Protein 3R9L (pdb70)

Secondary structure (DSSP, 8-state):
--S-EEEEEE-HHHHHTT-HHHHHHHHHHHTPEEEEEE----S--EEEEEESTTHHHHHHHHH--S-TTTPPBTBHHHHH--SSTT--EEE-SSHHHHHHHHHHH--STT--

Structure (mmCIF, N/CA/C/O backbone):
data_3R9L
#
_entry.id   3R9L
#
_cell.length_a   116.960
_cell.length_b   116.960
_cell.length_c   62.690
_cell.angle_alpha   90.000
_cell.angle_beta   90.000
_cell.angle_gamma   120.000
#
_symmetry.space_group_name_H-M   'P 63 2 2'
#
loop_
_entity.id
_entity.type
_entity.pdbx_description
1 polymer 'Nucleoside diphosphate kinase'
2 non-polymer 'CHLORIDE ION'
3 water water
#
loop_
_atom_site.group_PDB
_atom_site.id
_atom_site.type_symbol
_atom_site.label_atom_id
_atom_site.label_alt_id
_atom_site.label_comp_id
_atom_site.label_asym_id
_atom_site.label_entity_id
_atom_site.label_seq_id
_atom_site.pdbx_PDB_ins_code
_atom_site.Cartn_x
_atom_site.Cartn_y
_atom_site.Cartn_z
_atom_site.occupancy
_atom_site.B_iso_or_equiv
_atom_site.auth_seq_id
_atom_site.auth_comp_id
_atom_site.auth_asym_id
_atom_site.auth_atom_id
_atom_site.pdbx_PDB_model_num
ATOM 1 N N . MET A 1 5 ? 48.086 -59.528 2.888 1.00 132.15 1 MET A N 1
ATOM 2 C CA . MET A 1 5 ? 48.663 -58.242 3.384 1.00 126.85 1 MET A CA 1
ATOM 3 C C . MET A 1 5 ? 49.213 -57.395 2.232 1.00 121.93 1 MET A C 1
ATOM 4 O O . MET A 1 5 ? 49.648 -56.253 2.437 1.00 119.03 1 MET A O 1
ATOM 6 N N . ALA A 1 6 ? 49.187 -57.965 1.025 1.00 122.80 2 ALA A N 1
ATOM 7 C CA . ALA A 1 6 ? 49.536 -57.255 -0.219 1.00 118.47 2 ALA A CA 1
ATOM 8 C C . ALA A 1 6 ? 48.360 -57.273 -1.229 1.00 113.63 2 ALA A C 1
ATOM 9 O O . ALA A 1 6 ? 48.414 -56.630 -2.287 1.00 110.74 2 ALA A O 1
ATOM 11 N N . ARG A 1 7 ? 47.310 -58.024 -0.875 1.00 114.13 3 ARG A N 1
ATOM 12 C CA . ARG A 1 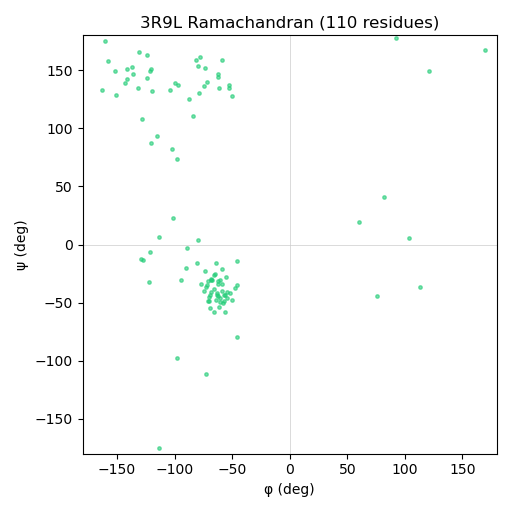7 ? 45.999 -58.009 -1.544 1.00 109.99 3 ARG A CA 1
ATOM 13 C C . ARG A 1 7 ? 45.171 -56.797 -1.073 1.00 100.27 3 ARG A C 1
ATOM 14 O O . ARG A 1 7 ? 44.002 -56.656 -1.445 1.00 99.27 3 ARG A O 1
ATOM 16 N N . GLU A 1 8 ? 45.780 -55.946 -0.242 1.00 94.51 4 GLU A N 1
ATOM 17 C CA . GLU A 1 8 ? 45.133 -54.776 0.357 1.00 86.71 4 GLU A CA 1
ATOM 18 C C . GLU A 1 8 ? 44.694 -53.802 -0.741 1.00 79.68 4 GLU A C 1
ATOM 19 O O . GLU A 1 8 ? 45.344 -53.710 -1.770 1.00 79.36 4 GLU A O 1
ATOM 25 N N . ARG A 1 9 ? 43.584 -53.101 -0.525 1.00 74.82 5 ARG A N 1
ATOM 26 C CA . ARG A 1 9 ? 42.972 -52.259 -1.549 1.00 69.81 5 ARG A CA 1
ATOM 27 C C . ARG A 1 9 ? 42.378 -50.988 -0.963 1.00 66.42 5 ARG A C 1
ATOM 28 O O . ARG A 1 9 ? 41.758 -51.051 0.089 1.00 68.71 5 ARG A O 1
ATOM 36 N N . THR A 1 10 ? 42.551 -49.844 -1.639 1.00 61.93 6 THR A N 1
ATOM 37 C CA . THR A 1 10 ? 41.858 -48.611 -1.237 1.00 60.26 6 THR A CA 1
ATOM 38 C C . THR A 1 10 ? 41.029 -47.978 -2.340 1.00 57.99 6 THR A C 1
ATOM 39 O O . THR A 1 10 ? 41.204 -48.277 -3.516 1.00 56.70 6 THR A O 1
ATOM 43 N N . PHE A 1 11 ? 40.132 -47.087 -1.935 1.00 58.74 7 PHE A N 1
ATOM 44 C CA . PHE A 1 11 ? 39.352 -46.286 -2.851 1.00 58.25 7 PHE A CA 1
ATOM 45 C C . PHE A 1 11 ? 40.011 -44.929 -2.994 1.00 59.00 7 PHE A C 1
ATOM 46 O O . PHE A 1 11 ? 40.468 -44.329 -2.012 1.00 60.94 7 PHE A O 1
ATOM 54 N N . LEU A 1 12 ? 40.067 -44.456 -4.230 1.00 59.07 8 LEU A N 1
ATOM 55 C CA . LEU A 1 12 ? 40.596 -43.144 -4.526 1.00 61.76 8 LEU A CA 1
ATOM 56 C C . LEU A 1 12 ? 39.695 -42.480 -5.514 1.00 64.47 8 LEU A C 1
ATOM 57 O O . LEU A 1 12 ? 39.108 -43.147 -6.359 1.00 64.31 8 LEU A O 1
ATOM 62 N N . MET A 1 13 ? 39.581 -41.166 -5.415 1.00 69.34 9 MET A N 1
ATOM 63 C CA . MET A 1 13 ? 38.698 -40.447 -6.286 1.00 74.21 9 MET A CA 1
ATOM 64 C C . MET A 1 13 ? 39.212 -39.059 -6.512 1.00 79.43 9 MET A C 1
ATOM 65 O O . MET A 1 13 ? 39.518 -38.339 -5.567 1.00 83.44 9 MET A O 1
ATOM 70 N N . VAL A 1 14 ? 39.297 -38.693 -7.780 1.00 57.79 10 VAL A N 1
ATOM 71 C CA . VAL A 1 14 ? 39.650 -37.344 -8.165 1.00 58.62 10 VAL A CA 1
ATOM 72 C C . VAL A 1 14 ? 38.367 -36.505 -8.119 1.00 62.24 10 VAL A C 1
ATOM 73 O O . VAL A 1 14 ? 37.445 -36.687 -8.917 1.00 62.95 10 VAL A O 1
ATOM 77 N N . LYS A 1 15 ? 38.318 -35.600 -7.150 1.00 65.13 11 LYS A N 1
ATOM 78 C CA . LYS A 1 15 ? 37.210 -34.668 -6.997 1.00 69.67 11 LYS A CA 1
ATOM 79 C C . LYS A 1 15 ? 37.039 -33.803 -8.260 1.00 71.38 11 LYS A C 1
ATOM 80 O O . LYS A 1 15 ? 37.976 -33.662 -9.046 1.00 69.84 11 LYS A O 1
ATOM 86 N N . PRO A 1 16 ? 35.838 -33.225 -8.464 1.00 75.48 12 PRO A N 1
ATOM 87 C CA . PRO A 1 16 ? 35.574 -32.374 -9.635 1.00 76.88 12 PRO A CA 1
ATOM 88 C C . PRO A 1 16 ? 36.637 -31.314 -9.931 1.00 76.29 12 PRO A C 1
ATOM 89 O O . PRO A 1 16 ? 36.921 -31.043 -11.103 1.00 76.31 12 PRO A O 1
ATOM 93 N N . ASP A 1 17 ? 37.204 -30.708 -8.892 1.00 76.71 13 ASP A N 1
ATOM 94 C CA . ASP A 1 17 ? 38.259 -29.700 -9.072 1.00 76.52 13 ASP A CA 1
ATOM 95 C C . ASP A 1 17 ? 39.565 -30.292 -9.637 1.00 72.65 13 ASP A C 1
ATOM 96 O O . ASP A 1 17 ? 40.303 -29.619 -10.361 1.00 72.23 13 ASP A O 1
ATOM 101 N N . GLY A 1 18 ? 39.840 -31.551 -9.320 1.00 70.32 14 GLY A N 1
ATOM 102 C CA . GLY A 1 18 ? 41.008 -32.241 -9.877 1.00 66.84 14 GLY A CA 1
ATOM 103 C C . GLY A 1 18 ? 40.814 -32.518 -11.355 1.00 65.97 14 GLY A C 1
ATOM 104 O O . GLY A 1 18 ? 41.707 -32.283 -12.186 1.00 65.02 14 GLY A O 1
ATOM 105 N N . VAL A 1 19 ? 39.627 -33.008 -11.679 1.00 66.15 15 VAL A N 1
ATOM 106 C CA . VAL A 1 19 ? 39.251 -33.249 -13.046 1.00 65.16 15 VAL A CA 1
ATOM 107 C C . VAL A 1 19 ? 39.282 -31.941 -13.843 1.00 65.94 15 VAL A C 1
ATOM 108 O O . VAL A 1 19 ? 39.908 -31.880 -14.900 1.00 64.80 15 VAL A O 1
ATOM 112 N N . GLN A 1 20 ? 38.648 -30.888 -13.320 1.00 67.71 16 GLN A N 1
ATOM 113 C CA . GLN A 1 20 ? 38.541 -29.627 -14.070 1.00 68.79 16 GLN A CA 1
ATOM 114 C C . GLN A 1 20 ? 39.909 -29.004 -14.351 1.00 66.74 16 GLN A C 1
ATOM 115 O O . GLN A 1 20 ? 40.100 -28.342 -15.373 1.00 67.12 16 GLN A O 1
ATOM 117 N N . ARG A 1 21 ? 40.860 -29.227 -13.445 1.00 64.66 17 ARG A N 1
ATOM 118 C CA . ARG A 1 21 ? 42.212 -28.669 -13.587 1.00 62.42 17 ARG A CA 1
ATOM 119 C C . ARG A 1 21 ? 43.209 -29.544 -14.370 1.00 59.21 17 ARG A C 1
ATOM 120 O O . ARG A 1 21 ? 44.344 -29.135 -14.578 1.00 59.10 17 ARG A O 1
ATOM 128 N N . GLY A 1 22 ? 42.792 -30.733 -14.796 1.00 57.00 18 GLY A N 1
ATOM 129 C CA . GLY A 1 22 ? 43.611 -31.576 -15.645 1.00 53.45 18 GLY A CA 1
ATOM 130 C C . GLY A 1 22 ? 44.644 -32.387 -14.891 1.00 50.81 18 GLY A C 1
ATOM 131 O O . GLY A 1 22 ? 45.769 -32.553 -15.355 1.00 50.26 18 GLY A O 1
ATOM 132 N N . LEU A 1 23 ? 44.258 -32.925 -13.745 1.00 49.43 19 LEU A N 1
ATOM 133 C CA . LEU A 1 23 ? 45.202 -33.570 -12.847 1.00 46.44 19 LEU A CA 1
ATOM 134 C C . LEU A 1 23 ? 44.984 -35.068 -12.693 1.00 45.53 19 LEU A C 1
ATOM 135 O O . LEU A 1 23 ? 45.632 -35.689 -11.852 1.00 44.73 19 LEU A O 1
ATOM 140 N N . VAL A 1 24 ? 44.069 -35.653 -13.474 1.00 45.38 20 VAL A N 1
ATOM 141 C CA . VAL A 1 24 ? 43.774 -37.083 -13.345 1.00 44.40 20 VAL A CA 1
ATOM 142 C C . VAL A 1 24 ? 45.003 -37.931 -13.652 1.00 43.54 20 VAL A C 1
ATOM 143 O O . VAL A 1 24 ? 45.310 -38.889 -12.928 1.00 43.41 20 VAL A O 1
ATOM 147 N N . GLY A 1 25 ? 45.710 -37.568 -14.722 1.00 43.20 21 GLY A N 1
ATOM 148 C CA . GLY A 1 25 ? 46.841 -38.345 -15.196 1.00 42.72 21 GLY A CA 1
ATOM 149 C C . GLY A 1 25 ? 47.980 -38.264 -14.209 1.00 41.92 21 GLY A C 1
ATOM 150 O O . GLY A 1 25 ? 48.658 -39.260 -13.918 1.00 41.31 21 GLY A O 1
ATOM 151 N N . GLU A 1 26 ? 48.168 -37.060 -13.684 1.00 41.63 22 GLU A N 1
ATOM 152 C CA . GLU A 1 26 ? 49.240 -36.780 -12.775 1.00 40.99 22 GLU A CA 1
ATOM 153 C C . GLU A 1 26 ? 49.033 -37.618 -11.533 1.00 40.68 22 GLU A C 1
ATOM 154 O O . GLU A 1 26 ? 49.974 -38.228 -11.008 1.00 40.96 22 GLU A O 1
ATOM 160 N N . ILE A 1 27 ? 47.792 -37.663 -11.070 1.00 40.63 23 ILE A N 1
ATOM 161 C CA . ILE A 1 27 ? 47.449 -38.460 -9.889 1.00 40.37 23 ILE A CA 1
ATOM 162 C C . ILE A 1 27 ? 47.669 -39.953 -10.117 1.00 40.14 23 ILE A C 1
ATOM 163 O O . ILE A 1 27 ? 48.289 -40.633 -9.302 1.00 39.90 23 ILE A O 1
ATOM 168 N N . ILE A 1 28 ? 47.175 -40.468 -11.232 1.00 40.42 24 ILE A N 1
ATOM 169 C CA . ILE A 1 28 ? 47.424 -41.858 -11.558 1.00 40.56 24 ILE A CA 1
ATOM 170 C C . ILE A 1 28 ? 48.935 -42.116 -11.616 1.00 40.48 24 ILE A C 1
ATOM 171 O O . IL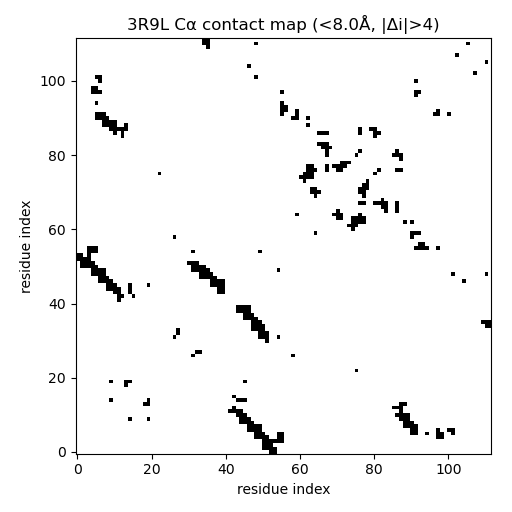E A 1 28 ? 49.426 -43.071 -11.005 1.00 41.99 24 ILE A O 1
ATOM 176 N N . SER A 1 29 ? 49.684 -41.266 -12.317 1.00 39.63 25 SER A N 1
ATOM 177 C CA . SER A 1 29 ? 51.118 -41.516 -12.497 1.00 39.39 25 SER A CA 1
ATOM 178 C C . SER A 1 29 ? 51.772 -41.700 -11.138 1.00 39.94 25 SER A C 1
ATOM 179 O O . SER A 1 29 ? 52.611 -42.614 -10.941 1.00 40.99 25 SER A O 1
ATOM 182 N N . ARG A 1 30 ? 51.356 -40.867 -10.181 1.00 38.97 26 ARG A N 1
ATOM 183 C CA . ARG A 1 30 ? 51.951 -40.912 -8.858 1.00 38.50 26 ARG A CA 1
ATOM 184 C C . ARG A 1 30 ? 51.854 -42.284 -8.245 1.00 39.99 26 ARG A C 1
ATOM 185 O O . ARG A 1 30 ? 52.849 -42.810 -7.699 1.00 39.90 26 ARG A O 1
ATOM 193 N N . PHE A 1 31 ? 50.678 -42.893 -8.404 1.00 41.35 27 PHE A N 1
ATOM 194 C CA . PHE A 1 31 ? 50.433 -44.239 -7.900 1.00 43.69 27 PHE A CA 1
ATOM 195 C C . PHE A 1 31 ? 51.096 -45.301 -8.735 1.00 45.57 27 PHE A C 1
ATOM 196 O O . PHE A 1 31 ? 51.671 -46.242 -8.186 1.00 47.25 27 PHE A O 1
ATOM 204 N N . GLU A 1 32 ? 51.081 -45.149 -10.055 1.00 46.03 28 GLU A N 1
ATOM 205 C CA . GLU A 1 32 ? 51.792 -46.122 -10.858 1.00 48.23 28 GLU A CA 1
ATOM 206 C C . GLU A 1 32 ? 53.243 -46.152 -10.416 1.00 48.71 28 GLU A C 1
ATOM 207 O O . GLU A 1 32 ? 53.808 -47.223 -10.248 1.00 51.22 28 GLU A O 1
ATOM 213 N N . ARG A 1 33 ? 53.845 -44.987 -10.192 1.00 48.31 29 ARG A N 1
ATOM 214 C CA . ARG A 1 33 ? 55.286 -44.923 -9.847 1.00 48.86 29 ARG A CA 1
ATOM 215 C C . ARG A 1 33 ? 55.632 -45.568 -8.510 1.00 50.45 29 ARG A C 1
ATOM 216 O O . ARG A 1 33 ? 56.756 -45.985 -8.305 1.00 51.71 29 ARG A O 1
ATOM 224 N N . ARG A 1 34 ? 54.674 -45.635 -7.594 1.00 51.49 30 ARG A N 1
ATOM 225 C CA . ARG A 1 34 ? 54.904 -46.281 -6.315 1.00 53.53 30 ARG A CA 1
ATOM 226 C C . ARG A 1 34 ? 54.777 -47.779 -6.430 1.00 56.87 30 ARG A C 1
ATOM 227 O O . ARG A 1 34 ? 55.183 -48.495 -5.514 1.00 59.25 30 ARG A O 1
ATOM 235 N N . GLY A 1 35 ? 54.186 -48.255 -7.522 1.00 57.69 31 GLY A N 1
ATOM 236 C CA . GLY A 1 35 ? 54.084 -49.672 -7.757 1.00 60.99 31 GLY A CA 1
ATOM 237 C C . GLY A 1 35 ? 52.706 -50.258 -7.494 1.00 63.22 31 GLY A C 1
ATOM 238 O O . GLY A 1 35 ? 52.523 -51.479 -7.565 1.00 65.80 31 GLY A O 1
ATOM 239 N N . PHE A 1 36 ? 51.725 -49.413 -7.200 1.00 62.35 32 PHE A N 1
ATOM 240 C CA . PHE A 1 36 ? 50.379 -49.909 -6.950 1.00 64.10 32 PHE A CA 1
ATOM 241 C C . PHE A 1 36 ? 49.703 -50.326 -8.261 1.00 65.97 32 PHE A C 1
ATOM 242 O O . PHE A 1 36 ? 49.821 -49.627 -9.278 1.00 65.51 32 PHE A O 1
ATOM 250 N N . LYS A 1 37 ? 49.027 -51.477 -8.238 1.00 68.85 33 LYS A N 1
ATOM 251 C CA . LYS A 1 37 ? 48.291 -51.977 -9.394 1.00 70.34 33 LYS A CA 1
ATOM 252 C C . LYS A 1 37 ? 46.907 -51.391 -9.330 1.00 70.23 33 LYS A C 1
ATOM 253 O O . LYS A 1 37 ? 46.236 -51.518 -8.310 1.00 71.60 33 LYS A O 1
ATOM 255 N N . LEU A 1 38 ? 46.499 -50.722 -10.407 1.00 69.57 34 LEU A N 1
ATOM 256 C CA . LEU A 1 38 ? 45.134 -50.247 -10.565 1.00 69.94 34 LEU A CA 1
ATOM 257 C C . LEU A 1 38 ? 44.207 -51.437 -10.828 1.00 73.87 34 LEU A C 1
ATOM 258 O O . LEU A 1 38 ? 44.544 -52.367 -11.569 1.00 75.52 34 LEU A O 1
ATOM 263 N N . VAL A 1 39 ? 43.032 -51.399 -10.221 1.00 75.37 35 VAL A N 1
ATOM 264 C CA .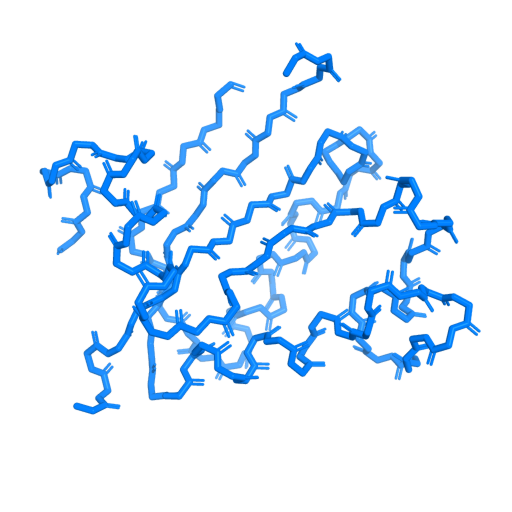 VAL A 1 39 ? 42.204 -52.576 -10.144 1.00 79.08 35 VAL A CA 1
ATOM 265 C C . VAL A 1 39 ? 40.832 -52.313 -10.771 1.00 80.63 35 VAL A C 1
ATOM 266 O O . VAL A 1 39 ? 40.239 -53.200 -11.371 1.00 83.50 35 VAL A O 1
ATOM 270 N N . ALA A 1 40 ? 40.350 -51.083 -10.663 1.00 79.49 36 ALA A N 1
ATOM 271 C CA . ALA A 1 40 ? 39.093 -50.701 -11.279 1.00 81.02 36 ALA A CA 1
ATOM 272 C C . ALA A 1 40 ? 39.076 -49.194 -11.452 1.00 79.04 36 ALA A C 1
ATOM 273 O O . ALA A 1 40 ? 39.791 -48.492 -10.752 1.00 77.20 36 ALA A O 1
ATOM 275 N N . MET A 1 41 ? 38.254 -48.700 -12.372 1.00 80.14 37 MET A N 1
ATOM 276 C CA . MET A 1 41 ? 38.184 -47.271 -12.637 1.00 79.30 37 MET A CA 1
ATOM 277 C C . MET A 1 41 ? 36.910 -46.916 -13.395 1.00 80.90 37 MET A C 1
ATOM 278 O O . MET A 1 41 ? 36.561 -47.573 -14.371 1.00 83.18 37 MET A O 1
ATOM 283 N N . LYS A 1 42 ? 36.222 -45.876 -12.937 1.00 80.78 38 LYS A N 1
ATOM 284 C CA . LYS A 1 42 ? 35.049 -45.354 -13.622 1.00 82.59 38 LYS A CA 1
ATOM 285 C C . LYS A 1 42 ? 35.124 -43.836 -13.612 1.00 81.35 38 LYS A C 1
ATOM 286 O O . LYS A 1 42 ? 35.733 -43.241 -12.726 1.00 79.84 38 LYS A O 1
ATOM 288 N N . PHE A 1 43 ? 34.509 -43.212 -14.600 1.00 82.42 39 PHE A N 1
ATOM 289 C CA . PHE A 1 43 ? 34.463 -41.767 -14.676 1.00 82.24 39 PHE A CA 1
ATOM 290 C C . PHE A 1 43 ? 32.988 -41.329 -14.660 1.00 86.02 39 PHE A C 1
ATOM 291 O O . PHE A 1 43 ? 32.362 -41.180 -15.706 1.00 87.51 39 PHE A O 1
ATOM 299 N N . PHE A 1 44 ? 32.437 -41.154 -13.458 1.00 88.31 40 PHE A N 1
ATOM 300 C CA . PHE A 1 44 ? 30.993 -40.947 -13.268 1.00 92.31 40 PHE A CA 1
ATOM 301 C C . PHE A 1 44 ? 30.506 -39.561 -13.716 1.00 93.61 40 PHE A C 1
ATOM 302 O O . PHE A 1 44 ? 31.275 -38.594 -13.745 1.00 92.18 40 PHE A O 1
ATOM 304 N N . SER A 1 72 ? 27.863 -34.282 -6.978 1.00 117.15 68 SER A N 1
ATOM 305 C CA . SER A 1 72 ? 26.919 -33.217 -7.335 1.00 120.63 68 SER A CA 1
ATOM 306 C C . SER A 1 72 ? 27.331 -32.466 -8.613 1.00 118.95 68 SER A C 1
ATOM 307 O O . SER A 1 72 ? 26.811 -32.733 -9.707 1.00 119.68 68 SER A O 1
ATOM 310 N N . SER A 1 73 ? 28.285 -31.542 -8.459 1.00 116.48 69 SER A N 1
ATOM 311 C CA . SER A 1 73 ? 28.609 -30.549 -9.486 1.00 115.01 69 SER A CA 1
ATOM 312 C C . SER A 1 73 ? 30.033 -30.731 -10.052 1.00 109.32 69 SER A C 1
ATOM 313 O O . SER A 1 73 ? 31.010 -30.196 -9.510 1.00 107.49 69 SER A O 1
ATOM 316 N N . GLY A 1 74 ? 30.121 -31.483 -11.151 1.00 106.11 70 GLY A N 1
ATOM 317 C CA . GLY A 1 74 ? 31.390 -31.809 -11.810 1.00 99.79 70 GLY A CA 1
ATOM 318 C C . GLY A 1 74 ? 31.608 -33.317 -11.875 1.00 96.05 70 GLY A C 1
ATOM 319 O O . GLY A 1 74 ? 31.164 -34.044 -10.982 1.00 96.98 70 GLY A O 1
ATOM 320 N N . PRO A 1 75 ? 32.303 -33.806 -12.923 1.00 92.05 71 PRO A N 1
ATOM 321 C CA . PRO A 1 75 ? 32.526 -35.252 -13.010 1.00 88.96 71 PRO A CA 1
ATOM 322 C C . PRO A 1 75 ? 33.699 -35.695 -12.125 1.00 84.61 71 PRO A C 1
ATOM 323 O O . PRO A 1 75 ? 34.544 -34.876 -11.753 1.00 82.79 71 PRO A O 1
ATOM 327 N N . VAL A 1 76 ? 33.720 -36.978 -11.773 1.00 82.22 72 VAL A N 1
ATOM 328 C CA . VAL A 1 76 ? 34.737 -37.515 -10.882 1.00 78.21 72 VAL A CA 1
ATOM 329 C C . VAL A 1 76 ? 35.364 -38.773 -11.452 1.00 76.04 72 VAL A C 1
ATOM 330 O O . VAL A 1 76 ? 34.845 -39.372 -12.390 1.00 76.98 72 VAL A O 1
ATOM 334 N N . CYS A 1 77 ? 36.489 -39.168 -10.879 1.00 72.94 73 CYS A N 1
ATOM 335 C CA . CYS A 1 77 ? 37.195 -40.332 -11.351 1.00 70.63 73 CYS A CA 1
ATOM 336 C C . CYS A 1 77 ? 37.438 -41.219 -10.165 1.00 70.72 73 CYS A C 1
ATOM 337 O O . CYS A 1 77 ? 38.233 -40.901 -9.293 1.00 69.86 73 CYS A O 1
ATOM 340 N N . ALA A 1 78 ? 36.719 -42.326 -10.121 1.00 72.34 74 ALA A N 1
ATOM 341 C CA . ALA A 1 78 ? 36.793 -43.222 -8.992 1.00 72.56 74 ALA A CA 1
ATOM 342 C C . ALA A 1 78 ? 37.708 -44.349 -9.390 1.00 71.46 74 ALA A C 1
ATOM 343 O O . ALA A 1 78 ? 37.645 -44.823 -10.523 1.00 71.99 74 ALA A O 1
ATOM 345 N N . MET A 1 79 ? 38.565 -44.765 -8.463 1.00 70.16 75 MET A N 1
ATOM 346 C CA . MET A 1 79 ? 39.579 -45.772 -8.739 1.00 68.88 75 MET A CA 1
ATOM 347 C C . MET A 1 79 ? 39.732 -46.681 -7.550 1.00 69.22 75 MET A C 1
ATOM 348 O O . MET A 1 79 ? 39.549 -46.242 -6.423 1.00 69.55 75 MET A O 1
ATOM 353 N N . VAL A 1 80 ? 40.120 -47.925 -7.797 1.00 69.33 76 VAL A N 1
ATOM 354 C CA . VAL A 1 80 ? 40.536 -48.819 -6.725 1.00 70.18 76 VAL A CA 1
ATOM 355 C C . VAL A 1 80 ? 41.971 -49.184 -7.032 1.00 69.23 76 VAL A C 1
ATOM 356 O O . VAL A 1 80 ? 42.290 -49.547 -8.177 1.00 69.35 76 VAL A O 1
ATOM 360 N N . TRP A 1 81 ? 42.829 -49.077 -6.017 1.00 68.31 77 TRP A N 1
ATOM 361 C CA . TRP A 1 81 ? 44.250 -49.374 -6.145 1.00 67.16 77 TRP A CA 1
ATOM 362 C C . TRP A 1 81 ? 44.637 -50.470 -5.161 1.00 70.01 77 TRP A C 1
ATOM 363 O O . TRP A 1 81 ? 44.044 -50.577 -4.077 1.00 71.36 77 TRP A O 1
ATOM 374 N N . GLU A 1 82 ? 45.635 -51.273 -5.531 1.00 71.19 78 GLU A N 1
ATOM 375 C CA . GLU A 1 82 ? 46.038 -52.410 -4.712 1.00 74.32 78 GLU A CA 1
ATOM 376 C C . GLU A 1 82 ? 47.545 -52.503 -4.482 1.00 73.92 78 GLU A C 1
ATOM 377 O O . GLU A 1 82 ? 48.342 -52.361 -5.418 1.00 72.96 78 GLU A O 1
ATOM 383 N N . GLY A 1 83 ? 47.920 -52.759 -3.230 1.00 74.89 79 GLY A N 1
ATOM 384 C CA . GLY A 1 83 ? 49.299 -53.080 -2.886 1.00 75.34 79 GLY A CA 1
ATOM 385 C C . GLY A 1 83 ? 49.505 -53.078 -1.392 1.00 76.24 79 GLY A C 1
ATOM 386 O O . GLY A 1 83 ? 48.649 -52.599 -0.634 1.00 76.27 79 GLY A O 1
ATOM 387 N N . ALA A 1 84 ? 50.642 -53.608 -0.967 1.00 77.24 80 ALA A N 1
ATOM 388 C CA . ALA A 1 84 ? 50.984 -53.609 0.441 1.00 78.76 80 ALA A CA 1
ATOM 389 C C . ALA A 1 84 ? 50.817 -52.194 1.012 1.00 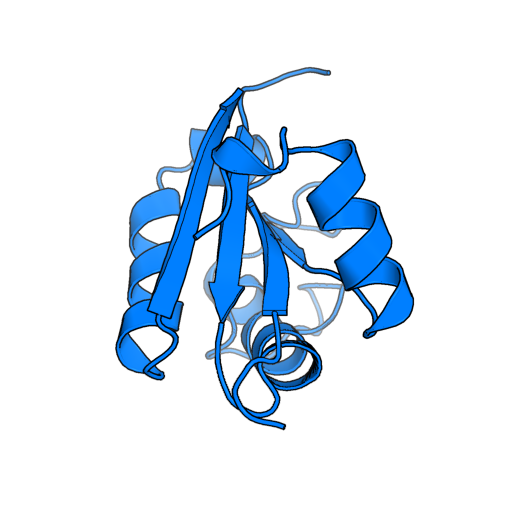76.96 80 ALA A C 1
ATOM 390 O O . ALA A 1 84 ? 51.347 -51.225 0.454 1.00 75.39 80 ALA A O 1
ATOM 392 N N . ASN A 1 85 ? 50.062 -52.078 2.104 1.00 78.07 81 ASN A N 1
ATOM 393 C CA . ASN A 1 85 ? 49.929 -50.830 2.847 1.00 76.26 81 ASN A CA 1
ATOM 394 C C . ASN A 1 85 ? 49.350 -49.687 2.023 1.00 73.50 81 ASN A C 1
ATOM 395 O O . ASN A 1 85 ? 49.509 -48.517 2.395 1.00 72.04 81 ASN A O 1
ATOM 400 N N . VAL A 1 86 ? 48.684 -50.009 0.917 1.00 72.47 82 VAL A N 1
ATOM 401 C CA . VAL A 1 86 ? 48.221 -48.975 0.011 1.00 69.75 82 VAL A CA 1
ATOM 402 C C . VAL A 1 86 ? 47.355 -47.950 0.723 1.00 69.00 82 VAL A C 1
ATOM 403 O O . VAL A 1 86 ? 47.316 -46.792 0.334 1.00 67.74 82 VAL A O 1
ATOM 407 N N . VAL A 1 87 ? 46.677 -48.361 1.781 1.00 70.49 83 VAL A N 1
ATOM 408 C CA . VAL A 1 87 ? 45.700 -47.478 2.418 1.00 70.48 83 VAL A CA 1
ATOM 409 C C . VAL A 1 87 ? 46.375 -46.311 3.120 1.00 68.68 83 VAL A C 1
ATOM 410 O O . VAL A 1 87 ? 46.037 -45.158 2.849 1.00 67.81 83 VAL A O 1
ATOM 414 N N . SER A 1 88 ? 47.318 -46.610 4.015 1.00 68.15 84 SER A N 1
ATOM 415 C CA . SER A 1 88 ? 48.015 -45.556 4.732 1.00 66.59 84 SER A CA 1
ATOM 416 C C . SER A 1 88 ? 49.090 -44.873 3.878 1.00 63.80 84 SER A C 1
ATOM 417 O O . SER A 1 88 ? 49.313 -43.675 4.028 1.00 62.69 84 SER A O 1
ATOM 420 N N . ILE A 1 89 ? 49.747 -45.618 2.991 1.00 62.37 85 ILE A N 1
ATOM 421 C CA . ILE A 1 89 ? 50.730 -45.005 2.092 1.00 59.86 85 ILE A CA 1
ATOM 422 C C . ILE A 1 89 ? 50.084 -43.941 1.210 1.00 58.24 85 ILE A C 1
ATOM 423 O O . ILE A 1 89 ? 50.605 -42.838 1.071 1.00 57.14 85 ILE A O 1
ATOM 428 N N . SER A 1 90 ? 48.943 -44.259 0.625 1.00 58.08 86 SER A N 1
ATOM 429 C CA . SER A 1 90 ? 48.314 -43.298 -0.262 1.00 56.88 86 SER A CA 1
ATOM 430 C C . SER A 1 90 ? 47.837 -42.047 0.471 1.00 56.78 86 SER A C 1
ATOM 431 O O . SER A 1 90 ? 47.751 -40.982 -0.129 1.00 56.08 86 SER A O 1
ATOM 434 N N . ARG A 1 91 ? 47.549 -42.166 1.767 1.00 58.19 87 ARG A N 1
ATOM 435 C CA . ARG A 1 91 ? 47.200 -40.993 2.580 1.00 58.31 87 ARG A CA 1
ATOM 436 C C . ARG A 1 91 ? 48.396 -40.073 2.781 1.00 55.99 87 ARG A C 1
ATOM 437 O O . ARG A 1 91 ? 48.278 -38.856 2.657 1.00 56.01 87 ARG A O 1
ATOM 445 N N . THR A 1 92 ? 49.549 -40.667 3.070 1.00 54.31 88 THR A N 1
ATOM 446 C CA . THR A 1 92 ? 50.824 -39.965 3.083 1.00 51.92 88 THR A CA 1
ATOM 447 C C . THR A 1 92 ? 51.064 -39.258 1.747 1.00 50.25 88 THR A C 1
ATOM 448 O O . THR A 1 92 ? 51.470 -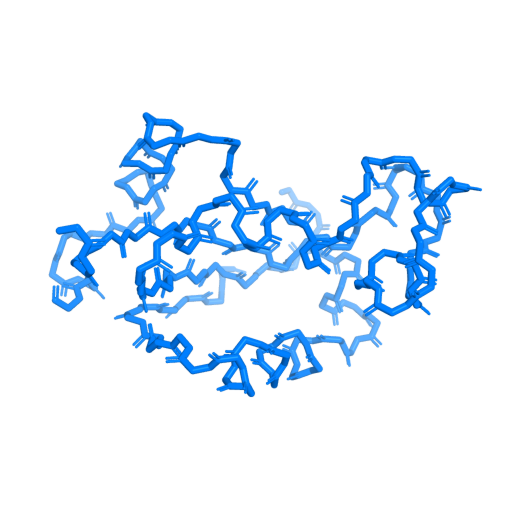38.077 1.730 1.00 49.77 88 THR A O 1
ATOM 452 N N . MET A 1 93 ? 50.821 -39.983 0.647 1.00 48.35 89 MET A N 1
ATOM 453 C CA . MET A 1 93 ? 51.012 -39.466 -0.701 1.00 46.79 89 MET A CA 1
ATOM 454 C C . MET A 1 93 ? 50.112 -38.284 -1.026 1.00 47.00 89 MET A C 1
ATOM 455 O O . MET A 1 93 ? 50.506 -37.380 -1.783 1.00 45.64 89 MET A O 1
ATOM 460 N N . MET A 1 94 ? 48.905 -38.291 -0.468 1.00 48.51 90 MET A N 1
ATOM 461 C CA . MET A 1 94 ? 47.989 -37.174 -0.685 1.00 50.41 90 MET A CA 1
ATOM 462 C C . MET A 1 94 ? 48.412 -35.921 0.091 1.00 51.96 90 MET A C 1
ATOM 463 O O . MET A 1 94 ? 48.258 -34.814 -0.412 1.00 52.13 90 MET A O 1
ATOM 468 N N . GLY A 1 95 ? 48.944 -36.102 1.296 1.00 53.63 91 GLY A N 1
ATOM 469 C CA . GLY A 1 95 ? 49.149 -34.993 2.204 1.00 57.95 91 GLY A CA 1
ATOM 470 C C . GLY A 1 95 ? 47.968 -34.772 3.143 1.00 62.46 91 GLY A C 1
ATOM 471 O O . GLY A 1 95 ? 46.958 -35.472 3.065 1.00 63.45 91 GLY A O 1
ATOM 472 N N . VAL A 1 96 ? 48.091 -33.801 4.042 1.00 66.15 92 VAL A N 1
ATOM 473 C CA . VAL A 1 96 ? 47.051 -33.559 5.058 1.00 70.48 92 VAL A CA 1
ATOM 474 C C . VAL A 1 96 ? 45.884 -32.771 4.470 1.00 73.71 92 VAL A C 1
ATOM 475 O O . VAL A 1 96 ? 46.075 -32.012 3.500 1.00 73.11 92 VAL A O 1
ATOM 479 N N . THR A 1 97 ? 44.696 -32.950 5.077 1.00 78.12 93 THR A N 1
ATOM 480 C CA . THR A 1 97 ? 43.428 -32.325 4.631 1.00 81.92 93 THR A CA 1
ATOM 481 C C . THR A 1 97 ? 43.571 -30.837 4.302 1.00 83.65 93 THR A C 1
ATOM 482 O O . THR A 1 97 ? 42.928 -30.359 3.370 1.00 84.81 93 THR A O 1
ATOM 486 N N . LYS A 1 98 ? 44.431 -30.129 5.043 1.00 85.10 94 LYS A N 1
ATOM 487 C CA . LYS A 1 98 ? 44.574 -28.675 4.952 1.00 87.25 94 LYS A CA 1
ATOM 488 C C . LYS A 1 98 ? 45.813 -28.238 4.164 1.00 85.98 94 LYS A C 1
ATOM 489 O O . LYS A 1 98 ? 46.837 -27.873 4.782 1.00 86.03 94 LYS A O 1
ATOM 491 N N . PRO A 1 99 ? 45.713 -28.220 2.802 1.00 84.86 95 PRO A N 1
ATOM 492 C CA . PRO A 1 99 ? 46.830 -27.904 1.878 1.00 82.76 95 PRO A CA 1
ATOM 493 C C . PRO A 1 99 ? 47.696 -26.665 2.238 1.00 83.74 95 PRO A C 1
ATOM 494 O O . PRO A 1 99 ? 48.799 -26.500 1.676 1.00 82.50 95 PRO A O 1
ATOM 498 N N . ALA A 1 100 ? 47.219 -25.817 3.155 1.00 85.40 96 ALA A N 1
ATOM 499 C CA . ALA A 1 100 ? 48.068 -24.764 3.722 1.00 86.09 96 ALA A CA 1
ATOM 500 C C . ALA A 1 100 ? 49.252 -25.358 4.515 1.00 83.98 96 ALA A C 1
ATOM 501 O O . ALA A 1 100 ? 50.243 -24.673 4.812 1.00 84.77 96 ALA A O 1
ATOM 503 N N . GLU A 1 101 ? 49.136 -26.646 4.828 1.00 81.12 97 GLU A N 1
ATOM 504 C CA . GLU A 1 101 ? 49.994 -27.341 5.788 1.00 79.40 97 GLU A CA 1
ATOM 505 C C . GLU A 1 101 ? 50.532 -28.618 5.121 1.00 74.07 97 GLU A C 1
ATOM 506 O O . GLU A 1 101 ? 51.460 -29.269 5.618 1.00 73.26 97 GLU A O 1
ATOM 512 N N . SER A 1 102 ? 49.930 -28.949 3.982 1.00 69.59 98 SER A N 1
ATOM 513 C CA . SER A 1 102 ? 50.318 -30.080 3.166 1.00 64.15 98 SER A CA 1
ATOM 514 C C . SER A 1 102 ? 51.746 -29.981 2.650 1.00 59.97 98 SER A C 1
ATOM 515 O O . SER A 1 102 ? 52.168 -28.927 2.166 1.00 59.83 98 SER A O 1
ATOM 518 N N . ALA A 1 103 ? 52.478 -31.092 2.751 1.00 55.10 99 ALA A N 1
ATOM 519 C CA . ALA A 1 103 ? 53.898 -31.109 2.436 1.00 50.92 99 ALA A CA 1
ATOM 520 C C . ALA A 1 103 ? 54.158 -31.154 0.927 1.00 47.71 99 ALA A C 1
ATOM 521 O O . ALA A 1 103 ? 53.573 -31.983 0.204 1.00 45.49 99 ALA A O 1
ATOM 523 N N . PRO A 1 104 ? 55.036 -30.257 0.447 1.00 46.31 100 PRO A N 1
ATOM 524 C CA . PRO A 1 104 ? 55.480 -30.321 -0.944 1.00 44.56 100 PRO A CA 1
ATOM 525 C C . PRO A 1 104 ? 56.011 -31.730 -1.264 1.00 42.48 100 PRO A C 1
ATOM 526 O O . PRO A 1 104 ? 56.747 -32.318 -0.458 1.00 41.97 100 PRO A O 1
ATOM 530 N N . GLY A 1 105 ? 55.602 -32.274 -2.409 1.00 40.79 101 GLY A N 1
ATOM 531 C CA . GLY A 1 105 ? 55.911 -33.656 -2.771 1.00 39.01 101 GLY A CA 1
ATOM 532 C C . GLY A 1 105 ? 54.631 -34.449 -2.779 1.00 38.64 101 GLY A C 1
ATOM 533 O O . GLY A 1 105 ? 54.453 -35.344 -3.597 1.00 38.47 101 GLY A O 1
ATOM 534 N N . THR A 1 106 ? 53.736 -34.128 -1.851 1.00 39.20 102 THR A N 1
ATOM 535 C CA . THR A 1 106 ? 52.391 -34.712 -1.830 1.00 38.76 102 THR A CA 1
ATOM 536 C C . THR A 1 106 ? 51.533 -34.018 -2.874 1.00 38.69 102 THR A C 1
ATOM 537 O O . THR A 1 106 ? 51.847 -32.908 -3.321 1.00 38.79 102 THR A O 1
ATOM 541 N N . ILE A 1 107 ? 50.441 -34.678 -3.247 1.00 39.11 103 ILE A N 1
ATOM 542 C CA . ILE A 1 107 ? 49.492 -34.170 -4.234 1.00 39.06 103 ILE A CA 1
ATOM 543 C C . ILE A 1 107 ? 48.916 -32.817 -3.834 1.00 41.37 103 ILE A C 1
ATOM 544 O O . ILE A 1 107 ? 48.932 -31.854 -4.618 1.00 41.51 103 ILE A O 1
ATOM 549 N N . ARG A 1 108 ? 48.427 -32.734 -2.601 1.00 43.36 104 ARG A N 1
ATOM 550 C CA . ARG A 1 108 ? 47.898 -31.473 -2.085 1.00 45.50 104 ARG A CA 1
ATOM 551 C C . ARG A 1 108 ? 49.011 -30.481 -1.844 1.00 45.43 104 ARG A C 1
ATOM 552 O O . ARG A 1 108 ? 48.815 -29.276 -1.990 1.00 46.65 104 ARG A O 1
ATOM 560 N N . GLY A 1 109 ? 50.184 -30.987 -1.487 1.00 44.47 105 GLY A N 1
ATOM 561 C CA . GLY A 1 109 ? 51.341 -30.118 -1.305 1.00 44.42 105 GLY A CA 1
ATOM 562 C C . GLY A 1 109 ? 51.818 -29.522 -2.605 1.00 43.86 105 GLY A C 1
ATOM 563 O O . GLY A 1 109 ? 52.377 -28.439 -2.598 1.00 45.22 105 GLY A O 1
ATOM 564 N N . ASP A 1 110 ? 51.626 -30.225 -3.720 1.00 42.71 106 ASP A N 1
ATOM 565 C CA . ASP A 1 110 ? 52.044 -29.703 -5.026 1.00 43.26 106 ASP A CA 1
ATOM 5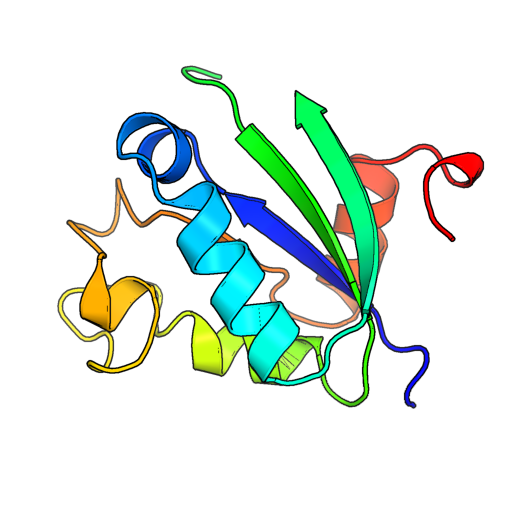66 C C . ASP A 1 110 ? 50.930 -28.971 -5.784 1.00 45.62 106 ASP A C 1
ATOM 567 O O . ASP A 1 110 ? 51.209 -28.057 -6.571 1.00 47.28 106 ASP A O 1
ATOM 572 N N . PHE A 1 111 ? 49.682 -29.384 -5.579 1.00 79.50 107 PHE A N 1
ATOM 573 C CA . PHE A 1 111 ? 48.588 -28.927 -6.419 1.00 82.11 107 PHE A CA 1
ATOM 574 C C . PHE A 1 111 ? 47.400 -28.348 -5.665 1.00 85.28 107 PHE A C 1
ATOM 575 O O . PHE A 1 111 ? 46.537 -27.732 -6.280 1.00 88.55 107 PHE A O 1
ATOM 583 N N . GLY A 1 112 ? 47.339 -28.560 -4.352 1.00 85.56 108 GLY A N 1
ATOM 584 C CA . GLY A 1 112 ? 46.173 -28.175 -3.554 1.00 89.12 108 GLY A CA 1
ATOM 585 C C . GLY A 1 112 ? 45.931 -26.681 -3.560 1.00 97.34 108 GLY A C 1
ATOM 586 O O . GLY A 1 112 ? 46.889 -25.909 -3.597 1.00 100.77 108 GLY A O 1
ATOM 587 N N . ILE A 1 113 ? 44.650 -26.285 -3.545 1.00 101.50 109 ILE A N 1
ATOM 588 C CA . ILE A 1 113 ? 44.250 -24.868 -3.469 1.00 110.19 109 ILE A CA 1
ATOM 589 C C . ILE A 1 113 ? 43.902 -24.519 -2.006 1.00 112.20 109 ILE A C 1
ATOM 590 O O . ILE A 1 113 ? 44.804 -24.238 -1.211 1.00 112.87 109 ILE A O 1
ATOM 595 N N . ASP A 1 114 ? 42.612 -24.529 -1.657 1.00 114.28 110 ASP A N 1
ATOM 596 C CA . ASP A 1 114 ? 42.195 -24.465 -0.252 1.00 115.37 110 ASP A CA 1
ATOM 597 C C . ASP A 1 114 ? 41.518 -25.783 0.158 1.00 110.63 110 ASP A C 1
ATOM 598 O O . ASP A 1 114 ? 41.486 -26.733 -0.634 1.00 107.19 110 ASP A O 1
ATOM 603 N N . VAL A 1 115 ? 40.991 -25.848 1.384 1.00 111.33 111 VAL A N 1
ATOM 604 C CA . VAL A 1 115 ? 40.367 -27.089 1.892 1.00 107.80 111 VAL A CA 1
ATOM 605 C C . VAL A 1 115 ? 39.046 -27.471 1.170 1.00 108.93 111 VAL A C 1
ATOM 606 O O . VAL A 1 115 ? 38.724 -28.668 1.050 1.00 105.23 111 VAL A O 1
ATOM 610 N N . GLY A 1 116 ? 38.303 -26.460 0.693 1.00 114.56 112 GLY A N 1
ATOM 611 C CA . GLY A 1 116 ? 37.172 -26.678 -0.217 1.00 116.25 112 GLY A CA 1
ATOM 612 C C . GLY A 1 116 ? 37.620 -27.444 -1.462 1.00 113.06 112 GLY A C 1
ATOM 613 O O . GLY A 1 116 ? 37.127 -28.539 -1.749 1.00 110.20 112 GLY A O 1
ATOM 614 N N . ARG A 1 117 ? 38.584 -26.885 -2.187 1.00 113.60 113 ARG A N 1
ATOM 615 C CA . ARG A 1 117 ? 39.084 -27.528 -3.392 1.00 110.42 113 ARG A CA 1
ATOM 616 C C . ARG A 1 117 ? 40.385 -28.311 -3.113 1.00 104.65 113 ARG A C 1
ATOM 617 O O . ARG A 1 117 ? 41.493 -27.894 -3.491 1.00 104.98 113 ARG A O 1
ATOM 625 N N . ASN A 1 118 ? 40.229 -29.449 -2.434 1.00 99.57 114 ASN A N 1
ATOM 626 C CA . ASN A 1 118 ? 41.369 -30.300 -2.042 1.00 94.10 114 ASN A CA 1
ATOM 627 C C . ASN A 1 118 ? 41.566 -31.536 -2.929 1.00 89.08 114 ASN A C 1
ATOM 628 O O . ASN A 1 118 ? 42.135 -32.551 -2.486 1.00 85.42 114 ASN A O 1
ATOM 633 N N . ILE A 1 119 ? 41.045 -31.446 -4.160 1.00 88.51 115 ILE A N 1
ATOM 634 C CA . ILE A 1 119 ? 41.552 -32.205 -5.313 1.00 83.85 115 ILE A CA 1
ATOM 635 C C . ILE A 1 119 ? 41.159 -33.660 -5.339 1.00 78.83 115 ILE A C 1
ATOM 636 O O . ILE A 1 119 ? 40.756 -34.181 -6.378 1.00 78.40 115 ILE A O 1
ATOM 641 N N . ILE A 1 120 ? 41.269 -34.317 -4.199 1.00 74.94 116 ILE A N 1
ATOM 642 C CA . ILE A 1 120 ? 41.290 -35.768 -4.188 1.00 70.71 116 ILE A CA 1
ATOM 643 C C . ILE A 1 120 ? 40.732 -36.326 -2.875 1.00 70.01 116 ILE A C 1
ATOM 644 O O . ILE A 1 120 ? 40.826 -35.687 -1.832 1.00 70.47 116 ILE A O 1
ATOM 649 N N . HIS A 1 121 ? 40.125 -37.505 -2.946 1.00 69.17 117 HIS A N 1
ATOM 650 C CA . HIS A 1 121 ? 39.716 -38.215 -1.754 1.00 69.41 117 HIS A CA 1
ATOM 651 C C . HIS A 1 121 ? 40.330 -39.583 -1.769 1.00 67.70 117 HIS A C 1
ATOM 652 O O . HIS A 1 121 ? 40.425 -40.194 -2.816 1.00 67.47 117 HIS A O 1
ATOM 659 N N . GLY A 1 122 ? 40.723 -40.070 -0.602 1.00 68.02 118 GLY A N 1
ATOM 660 C CA . GLY A 1 122 ? 41.225 -41.431 -0.449 1.00 68.78 118 GLY A CA 1
ATOM 661 C C . GLY A 1 122 ? 40.708 -41.978 0.865 1.00 71.55 118 GLY A C 1
ATOM 662 O O . GLY A 1 122 ? 40.604 -41.240 1.848 1.00 72.47 118 GLY A O 1
ATOM 663 N N . SER A 1 123 ? 40.360 -43.262 0.877 1.00 73.45 119 SER A N 1
ATOM 664 C CA . SER A 1 123 ? 39.812 -43.920 2.063 1.00 76.21 119 SER A CA 1
ATOM 665 C C . SER A 1 123 ? 40.689 -43.727 3.288 1.00 76.25 119 SER A C 1
ATOM 666 O O . SER A 1 123 ? 41.907 -43.857 3.205 1.00 74.82 119 SER A O 1
ATOM 669 N N . ALA A 1 124 ? 40.048 -43.444 4.422 1.00 78.99 120 ALA A N 1
ATOM 670 C CA . ALA A 1 124 ? 40.740 -43.134 5.683 1.00 79.60 120 ALA A CA 1
ATOM 671 C C . ALA A 1 124 ? 41.421 -44.327 6.346 1.00 81.31 120 ALA A C 1
ATOM 672 O O . ALA A 1 124 ? 42.470 -44.181 6.958 1.00 80.90 120 ALA A O 1
ATOM 674 N N . ASN A 1 125 ? 40.815 -45.503 6.231 1.00 84.54 121 ASN A N 1
ATOM 675 C CA . ASN A 1 125 ? 41.313 -46.722 6.887 1.00 87.77 121 ASN A CA 1
ATOM 676 C C . ASN A 1 125 ? 40.713 -47.937 6.193 1.00 90.44 121 ASN A C 1
ATOM 677 O O . ASN A 1 125 ? 39.870 -47.782 5.309 1.00 89.49 121 ASN A O 1
ATOM 682 N N . LEU A 1 126 ? 41.136 -49.131 6.606 1.00 94.43 122 LEU A N 1
ATOM 683 C CA . LEU A 1 126 ? 40.756 -50.385 5.937 1.00 98.41 122 LEU A CA 1
ATOM 684 C C . LEU A 1 126 ? 39.236 -50.642 5.889 1.00 102.22 122 LEU A C 1
ATOM 685 O O . LEU A 1 126 ? 38.729 -51.209 4.909 1.00 103.48 122 LEU A O 1
ATOM 690 N N . ASP A 1 127 ? 38.521 -50.212 6.931 1.00 104.67 123 ASP A N 1
ATOM 691 C CA . ASP A 1 127 ? 37.056 -50.294 6.952 1.00 108.76 123 ASP A CA 1
ATOM 692 C C . ASP A 1 127 ? 36.401 -49.314 5.986 1.00 105.97 123 ASP A C 1
ATOM 693 O O . ASP A 1 127 ? 35.517 -49.694 5.224 1.00 108.37 123 ASP A O 1
ATOM 698 N N . ASP A 1 128 ? 36.817 -48.052 6.029 1.00 142.96 124 ASP A N 1
ATOM 699 C CA . ASP A 1 128 ? 36.315 -47.061 5.080 1.00 140.42 124 ASP A CA 1
ATOM 700 C C . ASP A 1 128 ? 36.645 -47.461 3.642 1.00 131.04 124 ASP A C 1
ATOM 701 O O . ASP A 1 128 ? 35.888 -47.143 2.730 1.00 128.38 124 ASP A O 1
ATOM 706 N N . ALA A 1 129 ? 37.757 -48.167 3.434 1.00 127.72 125 ALA A N 1
ATOM 707 C CA . ALA A 1 129 ? 38.096 -48.642 2.085 1.00 121.05 125 ALA A CA 1
ATOM 708 C C . ALA A 1 129 ? 37.089 -49.680 1.579 1.00 118.46 125 ALA A C 1
ATOM 709 O O . ALA A 1 129 ? 36.453 -49.467 0.545 1.00 115.46 125 ALA A O 1
ATOM 711 N N . ALA A 1 130 ? 36.925 -50.779 2.312 1.00 120.89 126 ALA A N 1
ATOM 712 C CA . ALA A 1 130 ? 35.972 -51.830 1.908 1.00 120.47 126 ALA A CA 1
ATOM 713 C C . ALA A 1 130 ? 34.558 -51.301 1.622 1.00 120.84 126 ALA A C 1
ATOM 714 O O . ALA A 1 130 ? 33.926 -51.706 0.630 1.00 117.92 126 ALA A O 1
ATOM 716 N N . ARG A 1 131 ? 34.087 -50.373 2.466 1.00 125.66 127 ARG A N 1
ATOM 717 C CA . ARG A 1 131 ? 32.759 -49.758 2.291 1.00 128.12 127 ARG A CA 1
ATOM 718 C C . ARG A 1 131 ? 32.709 -48.824 1.067 1.00 123.98 127 ARG A C 1
ATOM 719 O O . ARG A 1 131 ? 31.803 -48.941 0.237 1.00 122.57 127 ARG A O 1
ATOM 721 N N . GLU A 1 132 ? 33.691 -47.927 0.948 1.00 123.16 128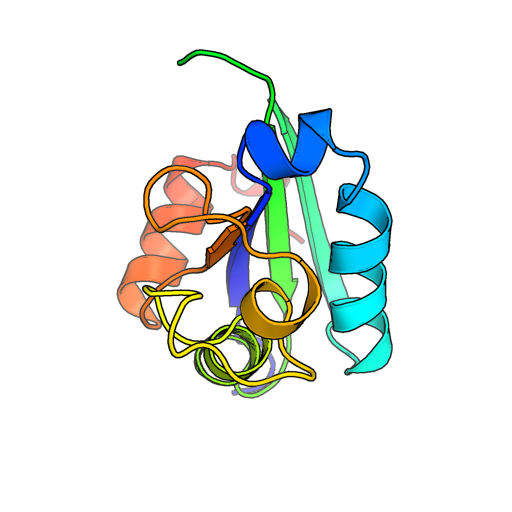 GLU A N 1
ATOM 722 C CA . GLU A 1 132 ? 33.797 -47.021 -0.215 1.00 120.37 128 GLU A CA 1
ATOM 723 C C . GLU A 1 132 ? 33.913 -47.743 -1.561 1.00 114.98 128 GLU A C 1
ATOM 724 O O . GLU A 1 132 ? 33.309 -47.320 -2.546 1.00 114.28 128 GLU A O 1
ATOM 730 N N . ILE A 1 133 ? 34.680 -48.828 -1.605 1.00 112.99 129 ILE A N 1
ATOM 731 C CA . ILE A 1 133 ? 34.797 -49.630 -2.826 1.00 110.36 129 ILE A CA 1
ATOM 732 C C . ILE A 1 133 ? 33.434 -50.205 -3.241 1.00 111.52 129 ILE A C 1
ATOM 733 O O . ILE A 1 133 ? 32.971 -50.008 -4.371 1.00 110.68 129 ILE A O 1
ATOM 738 N N . ALA A 1 134 ? 32.787 -50.895 -2.308 1.00 114.78 130 ALA A N 1
ATOM 739 C CA . ALA A 1 134 ? 31.506 -51.523 -2.573 1.00 117.08 130 ALA A CA 1
ATOM 740 C C . ALA A 1 134 ? 30.397 -50.516 -2.918 1.00 118.58 130 ALA A C 1
ATOM 741 O O . ALA A 1 134 ? 29.625 -50.752 -3.848 1.00 118.93 130 ALA A O 1
ATOM 743 N N . LEU A 1 135 ? 30.335 -49.394 -2.200 1.00 121.10 131 LEU A N 1
ATOM 744 C CA . LEU A 1 135 ? 29.431 -48.291 -2.564 1.00 123.86 131 LEU A CA 1
ATOM 745 C C . LEU A 1 135 ? 29.546 -47.888 -4.047 1.00 120.82 131 LEU A C 1
ATOM 746 O O . LEU A 1 135 ? 28.536 -47.746 -4.735 1.00 122.41 131 LEU A O 1
ATOM 751 N N . TRP A 1 136 ? 30.777 -47.709 -4.531 1.00 117.56 132 TRP A N 1
ATOM 752 C CA . TRP A 1 136 ? 31.012 -47.146 -5.863 1.00 115.98 132 TRP A CA 1
ATOM 753 C C . TRP A 1 136 ? 31.089 -48.150 -7.007 1.00 114.93 132 TRP A C 1
ATOM 754 O O . TRP A 1 136 ? 30.911 -47.773 -8.164 1.00 115.45 132 TRP A O 1
ATOM 765 N N . PHE A 1 137 ? 31.359 -49.415 -6.699 1.00 114.96 133 PHE A N 1
ATOM 766 C CA . PHE A 1 137 ? 31.459 -50.440 -7.740 1.00 116.85 133 PHE A CA 1
ATOM 767 C C . PHE A 1 137 ? 30.474 -51.615 -7.607 1.00 120.15 133 PHE A C 1
ATOM 768 O O . PHE A 1 137 ? 30.048 -51.969 -6.505 1.00 120.94 133 PHE A O 1
ATOM 776 N N . LYS A 1 138 ? 30.113 -52.203 -8.748 1.00 123.91 134 LYS A N 1
ATOM 777 C CA . LYS A 1 138 ? 29.602 -53.574 -8.796 1.00 129.01 134 LYS A CA 1
ATOM 778 C C . LYS A 1 138 ? 30.825 -54.481 -8.569 1.00 130.50 134 LYS A C 1
ATOM 779 O O . LYS A 1 138 ? 31.945 -54.078 -8.884 1.00 129.12 134 LYS A O 1
ATOM 781 N N . PRO A 1 139 ? 30.636 -55.691 -8.006 1.00 134.86 135 PRO A N 1
ATOM 782 C CA . PRO A 1 139 ? 31.834 -56.474 -7.646 1.00 136.73 135 PRO A CA 1
ATOM 783 C C . PRO A 1 139 ? 32.562 -57.086 -8.849 1.00 141.76 135 PRO A C 1
ATOM 784 O O . PRO A 1 139 ? 33.755 -57.403 -8.753 1.00 142.75 135 PRO A O 1
ATOM 788 N N . GLU A 1 140 ? 31.840 -57.252 -9.960 1.00 146.32 136 GLU A N 1
ATOM 789 C CA . GLU A 1 140 ? 32.422 -57.718 -11.217 1.00 153.00 136 GLU A CA 1
ATOM 790 C C . GLU A 1 140 ? 33.408 -56.667 -11.729 1.00 149.88 136 GLU A C 1
ATOM 791 O O . GLU A 1 140 ? 34.476 -57.009 -12.248 1.00 154.39 136 GLU A O 1
ATOM 793 N N . GLU A 1 141 ? 33.049 -55.391 -11.549 1.00 143.57 137 GLU A N 1
ATOM 794 C CA . GLU A 1 141 ? 33.886 -54.247 -11.941 1.00 140.71 137 GLU A CA 1
ATOM 795 C C . GLU A 1 141 ? 35.270 -54.224 -11.281 1.00 138.81 137 GLU A C 1
ATOM 796 O O . GLU A 1 141 ? 36.197 -53.584 -11.788 1.00 139.40 137 GLU A O 1
ATOM 802 N N . VAL A 1 142 ? 35.407 -54.920 -10.159 1.00 137.72 138 VAL A N 1
ATOM 803 C CA . VAL A 1 142 ? 36.670 -54.961 -9.428 1.00 136.76 138 VAL A CA 1
ATOM 804 C C . VAL A 1 142 ? 37.388 -56.300 -9.665 1.00 144.33 138 VAL A C 1
ATOM 805 O O . VAL A 1 142 ? 36.764 -57.367 -9.578 1.00 148.78 138 VAL A O 1
ATOM 809 N N . ALA A 1 143 ? 38.692 -56.224 -9.965 1.00 147.19 139 ALA A N 1
ATOM 810 C CA . ALA A 1 143 ? 39.536 -57.383 -10.341 1.00 156.18 139 ALA A CA 1
ATOM 811 C C . ALA A 1 143 ? 39.550 -58.556 -9.343 1.00 159.25 139 ALA A C 1
ATOM 812 O O . ALA A 1 143 ? 39.155 -58.426 -8.178 1.00 154.09 139 ALA A O 1
#

InterPro domains:
  IPR001564 Nucleoside diphosphate kinase [MF_00451] (3-138)
  IPR001564 Nucleoside diphosphate kinase [PR01243] (6-28)
  IPR001564 Nucleoside diphosphate kinase [PR01243] (50-69)
  IPR001564 Nucleoside diphosphate kinase [PR01243] (70-87)
  IPR001564 Nucleoside diphosphate kinase [PR01243] (91-107)
  IPR001564 Nucleoside diphosphate kinase [PR01243] (114-133)
  IPR034907 Nucleoside diphosphate kinase-like domain [PF00334] (4-138)
  IPR034907 Nucleoside diphosphate kinase-like domain [SM00562] (3-140)
  IPR036850 Nucleoside diphosphate kinase-like domain superfamily [G3DSA:3.30.70.141] (1-151)
  IPR036850 Nucleoside diphosphate kinase-like domain superfamily [SSF54919] (1-151)

Foldseek 3Di:
DFQAKKKKKFPQLLVVVVNPVVLVVLCVVVPWDWWFWDFAVPGIMIMTMTTGVVCQVVLDLQQADLALVRGDCNHVSVPPNDGSVRSGMDMQNDRVSGVVVVVVVDDVVRGD

B-factor: mean 78.79, std 29.97, range [9.45, 167.8]

CATH classification: 3.30.70.141

Sequence (112 aa):
MARERTFLMVKPDGVQRGLVGEIISRFERRGFKLVAMKFFSSGPVCAMVWEGANVVSISRTMMGVTKPAESAPGTIRGDFGIDVGRNIIHGSANLDDAAREIALWFKPEEVA

Solvent-accessible surface area: 5841 Å² total; per-residue (Å²): 127,65,78,36,72,0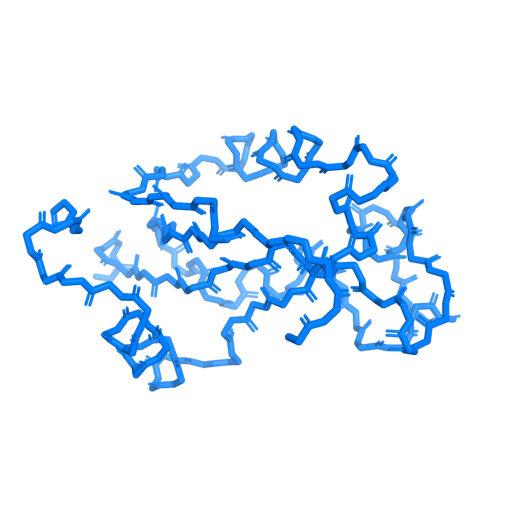,2,0,23,0,53,40,25,0,28,91,103,62,15,37,46,57,0,28,32,40,0,106,178,133,62,18,57,66,23,10,101,42,124,85,172,104,42,62,20,4,2,0,0,1,49,13,53,88,0,5,75,41,0,97,98,26,1,14,73,80,41,19,113,134,11,54,121,54,19,0,17,23,66,51,23,83,67,92,62,122,8,0,0,56,2,0,49,70,115,117,59,1,68,66,34,24,70,136,101,18,52,124,100,99,20,96

Nearest PDB structures (foldseek):
  3r9l-assembly1_A  TM=1.009E+00  e=3.786E-25  Giardia lamblia ATCC 50803
  7kpf-assembly1_F  TM=9.966E-01  e=4.905E-18  Homo sapiens
  4f36-assembly1_E  TM=9.937E-01  e=3.213E-17  Trypanosoma brucei brucei TREU927
  5go1-assembly1_A  TM=9.841E-01  e=1.075E-16  Leishmania amazonensis
  3ngr-assembly1_A  TM=9.771E-01  e=2.406E-16  Leishmania major

Organism: Giardia intestinalis (strain ATCC 50803 / WB clone C6) (NCBI:txid184922)

Radius of gyration: 13.1 Å; Cα contacts (8 Å, |Δi|>4): 210; chains: 1; bounding box: 29×34×23 Å